Protein AF-A0A2E7PZC8-F1 (afdb_monomer)

Sequence (115 aa):
MSASKFSRFLEFLELHENLLHAETQAIAAKHLDTIESLIEAKQENLNFLLEAKEELKFNPRDDQRADELIEKILELQDRNTKSFSKLYQDKALEKKGRGREQLSQDKRLKRAYLG

Mean predicted aligned error: 6.81 Å

Nearest PDB structures (foldseek):
  5krw-assembly1_A  TM=7.745E-01  e=2.320E+00  Salmonella enterica subsp. enterica serovar Typhimurium str. LT2
  5kp0-assembly1_A  TM=7.539E-01  e=3.032E+00  Salmonella enterica subsp. enterica serovar Typhimurium str. LT2
  4whe-assembly1_A  TM=6.004E-01  e=4.651E+00  Escherichia coli K-12
  8ftm-assembly1_A  TM=6.632E-01  e=6.077E+00  Thermochaetoides thermophila DSM 1495

Structure (mmCIF, N/CA/C/O backbone):
data_AF-A0A2E7PZC8-F1
#
_entry.id   AF-A0A2E7PZC8-F1
#
loop_
_atom_site.group_PDB
_atom_site.id
_atom_site.type_symbol
_atom_site.label_atom_id
_atom_site.label_alt_id
_atom_site.label_comp_id
_atom_site.label_asym_id
_atom_site.label_entity_id
_atom_site.label_seq_id
_atom_site.pdbx_PDB_ins_code
_atom_site.Cartn_x
_atom_site.Cartn_y
_atom_site.Cartn_z
_atom_site.occupancy
_atom_site.B_iso_or_equiv
_atom_site.auth_seq_id
_atom_site.auth_comp_id
_atom_site.auth_asym_id
_atom_site.auth_atom_id
_atom_site.pdbx_PDB_model_num
ATOM 1 N N . MET A 1 1 ? 11.349 -5.517 -26.207 1.00 49.41 1 MET A N 1
ATOM 2 C CA . MET A 1 1 ? 10.961 -6.384 -25.068 1.00 49.41 1 MET A CA 1
ATOM 3 C C . MET A 1 1 ? 11.054 -5.685 -23.697 1.00 49.41 1 MET A C 1
ATOM 5 O O . MET A 1 1 ? 10.439 -6.174 -22.769 1.00 49.41 1 MET A O 1
ATOM 9 N N . SER A 1 2 ? 11.783 -4.564 -23.526 1.00 57.94 2 SER A N 1
ATOM 10 C CA . SER A 1 2 ? 11.884 -3.857 -22.222 1.00 57.94 2 SER A CA 1
ATOM 11 C C . SER A 1 2 ? 10.638 -3.043 -21.846 1.00 57.94 2 SER A C 1
ATOM 13 O O . SER A 1 2 ? 10.299 -2.964 -20.671 1.00 57.94 2 SER A O 1
ATOM 15 N N . ALA A 1 3 ? 9.951 -2.455 -22.832 1.00 61.22 3 ALA A N 1
ATOM 16 C CA . ALA A 1 3 ? 8.785 -1.603 -22.588 1.00 61.22 3 ALA A CA 1
ATOM 17 C C . ALA A 1 3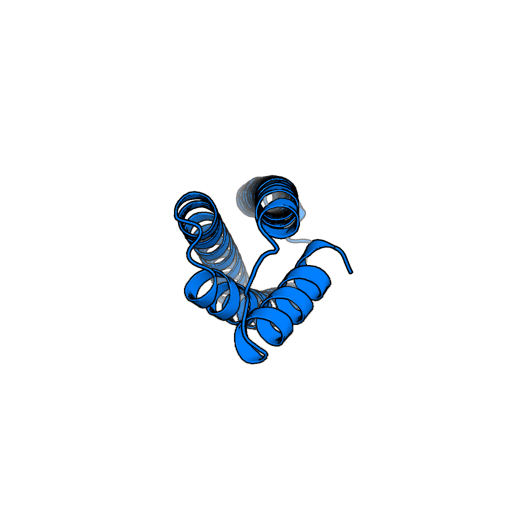 ? 7.636 -2.363 -21.903 1.00 61.22 3 ALA A C 1
ATOM 19 O O . ALA A 1 3 ? 7.047 -1.845 -20.968 1.00 61.22 3 ALA A O 1
ATOM 20 N N . SER A 1 4 ? 7.389 -3.624 -22.279 1.00 82.25 4 SER A N 1
ATOM 21 C CA . SER A 1 4 ? 6.311 -4.428 -21.685 1.00 82.25 4 SER A CA 1
ATOM 22 C C . SER A 1 4 ? 6.555 -4.781 -20.215 1.00 82.25 4 SER A C 1
ATOM 24 O O . SER A 1 4 ? 5.603 -4.880 -19.453 1.00 82.25 4 SER A O 1
ATOM 26 N N . LYS A 1 5 ? 7.819 -4.957 -19.802 1.00 90.75 5 LYS A N 1
ATOM 27 C CA . LYS A 1 5 ? 8.172 -5.267 -18.407 1.00 90.75 5 LYS A CA 1
ATOM 28 C C . LYS A 1 5 ? 7.980 -4.054 -17.504 1.00 90.75 5 LYS A C 1
ATOM 30 O O . LYS A 1 5 ? 7.393 -4.173 -16.436 1.00 90.75 5 LYS A O 1
ATOM 35 N N . PHE A 1 6 ? 8.428 -2.884 -17.960 1.00 92.25 6 PHE A N 1
ATOM 36 C CA . PHE A 1 6 ? 8.248 -1.650 -17.202 1.00 92.25 6 PHE A CA 1
ATOM 37 C C . PHE A 1 6 ? 6.779 -1.213 -17.147 1.00 92.25 6 PHE A C 1
ATOM 39 O O . PHE A 1 6 ? 6.306 -0.843 -16.080 1.00 92.25 6 PHE A O 1
ATOM 46 N N . SER A 1 7 ? 6.024 -1.349 -18.243 1.00 92.88 7 SER A N 1
ATOM 47 C CA . SER A 1 7 ? 4.571 -1.128 -18.223 1.00 92.88 7 SER A CA 1
ATOM 48 C C . SER A 1 7 ? 3.869 -2.034 -17.213 1.00 92.88 7 SER A C 1
ATOM 50 O O . SER A 1 7 ? 3.076 -1.545 -16.420 1.00 92.88 7 SER A O 1
ATOM 52 N N . ARG A 1 8 ? 4.224 -3.323 -17.165 1.00 93.81 8 ARG A N 1
ATOM 53 C CA . ARG A 1 8 ? 3.673 -4.258 -16.176 1.00 93.81 8 ARG A CA 1
ATOM 54 C C . ARG A 1 8 ? 4.021 -3.867 -14.735 1.00 93.81 8 ARG A C 1
ATOM 56 O O . ARG A 1 8 ? 3.184 -3.977 -13.849 1.00 93.81 8 ARG A O 1
ATOM 63 N N . PHE A 1 9 ? 5.244 -3.395 -14.492 1.00 95.12 9 PHE A N 1
ATOM 64 C CA . PHE A 1 9 ? 5.634 -2.863 -13.185 1.00 95.12 9 PHE A CA 1
ATOM 65 C C . PHE A 1 9 ? 4.781 -1.645 -12.788 1.00 95.12 9 PHE A C 1
ATOM 67 O O . PHE A 1 9 ? 4.296 -1.585 -11.660 1.00 95.12 9 PHE A O 1
ATOM 74 N N . LEU A 1 10 ? 4.543 -0.714 -13.719 1.00 95.12 10 LEU A N 1
ATOM 75 C CA . LEU A 1 10 ? 3.664 0.437 -13.487 1.00 95.12 10 LEU A CA 1
ATOM 76 C C . LEU A 1 10 ? 2.217 0.011 -13.208 1.00 95.12 10 LEU A C 1
ATOM 78 O O . LEU A 1 10 ? 1.614 0.527 -12.275 1.00 95.12 10 LEU A O 1
ATOM 82 N N . GLU A 1 11 ? 1.682 -0.961 -13.947 1.00 95.38 11 GLU A N 1
ATOM 83 C CA . GLU A 1 11 ? 0.338 -1.506 -13.704 1.00 95.38 11 GLU A CA 1
ATOM 84 C C . GLU A 1 11 ? 0.205 -2.073 -12.283 1.00 95.38 11 GLU A C 1
ATOM 86 O O . GLU A 1 11 ? -0.791 -1.820 -11.605 1.00 95.38 11 GLU A O 1
ATOM 91 N N . PHE A 1 12 ? 1.221 -2.792 -11.791 1.00 96.75 12 PHE A N 1
ATOM 92 C CA . PHE A 1 12 ? 1.214 -3.297 -10.417 1.00 96.75 12 PHE A CA 1
ATOM 93 C C . PHE A 1 12 ? 1.334 -2.188 -9.368 1.00 96.75 12 PHE A C 1
ATOM 95 O O . PHE A 1 12 ? 0.700 -2.300 -8.315 1.00 96.75 12 PHE A O 1
ATOM 102 N N . LEU A 1 13 ? 2.088 -1.113 -9.638 1.00 96.12 13 LEU A N 1
ATOM 103 C CA . LEU A 1 13 ? 2.117 0.065 -8.763 1.00 96.12 13 LEU A CA 1
ATOM 104 C C . LEU A 1 13 ? 0.741 0.741 -8.702 1.00 96.12 13 LEU A C 1
ATOM 106 O O . LEU A 1 13 ? 0.226 0.972 -7.611 1.00 96.12 13 LEU A O 1
ATOM 110 N N . GLU A 1 14 ? 0.119 1.000 -9.851 1.00 96.50 14 GLU A N 1
ATOM 111 C CA . GLU A 1 14 ? -1.208 1.624 -9.936 1.00 96.50 14 GLU A CA 1
ATOM 112 C C . GLU A 1 14 ? -2.276 0.756 -9.254 1.00 96.50 14 GLU A C 1
ATOM 114 O O . GLU A 1 14 ? -3.131 1.251 -8.516 1.00 96.50 14 GLU A O 1
ATOM 119 N N . LEU A 1 15 ? -2.206 -0.567 -9.425 1.00 97.00 15 LEU A N 1
ATOM 120 C CA . LEU A 1 15 ? -3.068 -1.492 -8.695 1.00 97.00 15 LEU A CA 1
ATOM 121 C C . LEU A 1 15 ? -2.826 -1.416 -7.180 1.00 97.00 15 LEU A C 1
ATOM 123 O O . LEU A 1 15 ? -3.786 -1.423 -6.409 1.00 97.00 15 LEU A O 1
ATOM 127 N N . HIS A 1 16 ? -1.570 -1.302 -6.739 1.00 97.56 16 HIS A N 1
ATOM 128 C CA . HIS A 1 16 ? -1.247 -1.192 -5.316 1.00 97.56 16 HIS A CA 1
ATOM 129 C C . HIS A 1 16 ? -1.812 0.095 -4.704 1.00 97.56 16 HIS A C 1
ATOM 131 O O . HIS A 1 16 ? -2.404 0.064 -3.625 1.00 97.56 16 HIS A O 1
ATOM 137 N N . GLU A 1 17 ? -1.693 1.211 -5.419 1.00 97.12 17 GLU A N 1
ATOM 138 C CA . GLU A 1 17 ? -2.290 2.489 -5.038 1.00 97.12 17 GLU A CA 1
ATOM 139 C C . GLU A 1 17 ? -3.819 2.379 -4.892 1.00 97.12 17 GLU A C 1
ATOM 141 O O . GLU A 1 17 ? -4.389 2.792 -3.878 1.00 97.12 17 GLU A O 1
ATOM 146 N N . ASN A 1 18 ? -4.491 1.752 -5.862 1.00 97.19 18 ASN A N 1
ATOM 147 C CA . ASN A 1 18 ? -5.939 1.538 -5.821 1.00 97.19 18 ASN A CA 1
ATOM 148 C C . ASN A 1 18 ? -6.372 0.689 -4.615 1.00 97.19 18 ASN A C 1
ATOM 150 O O . ASN A 1 18 ? -7.366 1.007 -3.955 1.00 97.19 18 ASN A O 1
ATOM 154 N N . LEU A 1 19 ? -5.612 -0.359 -4.282 1.00 97.44 19 LEU A N 1
ATOM 155 C CA . LEU A 1 19 ? -5.863 -1.183 -3.097 1.00 97.44 19 LEU A CA 1
ATOM 156 C C . LEU A 1 19 ? -5.699 -0.382 -1.798 1.00 97.44 19 LEU A C 1
ATOM 158 O O . LEU A 1 19 ? -6.506 -0.533 -0.878 1.00 97.44 19 LEU A O 1
ATOM 162 N N . LEU A 1 20 ? -4.706 0.510 -1.722 1.00 97.00 20 LEU A N 1
ATOM 163 C CA . LEU A 1 20 ? -4.535 1.411 -0.580 1.00 97.00 20 LEU A CA 1
ATOM 164 C C . LEU A 1 20 ? -5.695 2.408 -0.460 1.00 97.00 20 LEU A C 1
ATOM 166 O O . LEU A 1 20 ? -6.167 2.667 0.647 1.00 97.00 20 LEU A O 1
ATOM 170 N N . HIS A 1 21 ? -6.220 2.927 -1.569 1.00 97.19 21 HIS A N 1
ATOM 171 C CA . HIS A 1 21 ? -7.412 3.776 -1.538 1.00 97.19 21 HIS A CA 1
ATOM 172 C C . HIS A 1 21 ? -8.665 3.026 -1.071 1.00 97.19 21 HIS A C 1
ATOM 174 O O . HIS A 1 21 ? -9.428 3.559 -0.257 1.00 97.19 21 HIS A O 1
ATOM 180 N N . ALA A 1 22 ? -8.868 1.792 -1.535 1.00 96.81 22 ALA A N 1
ATOM 181 C CA . ALA A 1 22 ? -9.952 0.939 -1.055 1.00 96.81 22 ALA A CA 1
ATOM 182 C C . ALA A 1 22 ? -9.820 0.666 0.453 1.00 96.81 22 ALA A C 1
ATO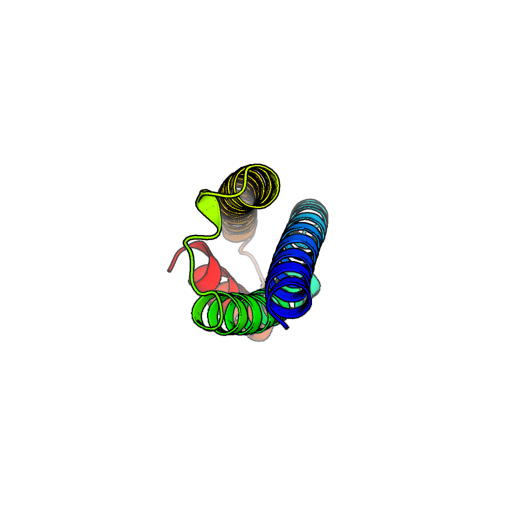M 184 O O . ALA A 1 22 ? -10.802 0.736 1.193 1.00 96.81 22 ALA A O 1
ATOM 185 N N . GLU A 1 23 ? -8.595 0.448 0.934 1.00 95.62 23 GLU A N 1
ATOM 186 C CA . GLU A 1 23 ? -8.310 0.271 2.357 1.00 95.62 23 GLU A CA 1
ATOM 187 C C . GLU A 1 23 ? -8.632 1.534 3.160 1.00 95.62 23 GLU A C 1
ATOM 189 O O . GLU A 1 23 ? -9.283 1.437 4.200 1.00 95.62 23 GLU A O 1
ATOM 194 N N . THR A 1 24 ? -8.268 2.724 2.670 1.00 95.38 24 THR A N 1
ATOM 195 C CA . THR A 1 24 ? -8.641 3.994 3.313 1.00 95.38 24 THR A CA 1
ATOM 196 C C . THR A 1 24 ? -10.157 4.084 3.518 1.00 95.38 24 THR A C 1
ATOM 198 O O . THR A 1 24 ? -10.619 4.462 4.598 1.00 95.38 24 THR A O 1
ATOM 201 N N . GLN A 1 25 ? -10.939 3.725 2.495 1.00 95.38 25 GLN A N 1
ATOM 202 C CA . GLN A 1 25 ? -12.403 3.748 2.552 1.00 95.38 25 GLN A CA 1
ATOM 203 C C . GLN A 1 25 ? -12.946 2.702 3.532 1.00 95.38 25 GLN A C 1
ATOM 205 O O . GLN A 1 25 ? -13.819 3.015 4.343 1.00 95.38 25 GLN A O 1
ATOM 210 N N . ALA A 1 26 ? -12.393 1.488 3.521 1.00 93.75 26 ALA A N 1
ATOM 211 C CA . ALA A 1 26 ? -12.788 0.417 4.431 1.00 93.75 26 ALA A CA 1
ATOM 212 C C . ALA A 1 26 ? -12.481 0.757 5.903 1.00 93.75 26 ALA A C 1
ATOM 214 O O . ALA A 1 26 ? -13.316 0.508 6.777 1.00 93.75 26 ALA A O 1
ATOM 215 N N . ILE A 1 27 ? -11.332 1.392 6.181 1.00 90.81 27 ILE A N 1
ATOM 216 C CA . ILE A 1 27 ? -10.973 1.910 7.512 1.00 90.81 27 ILE A CA 1
ATOM 217 C C . ILE A 1 27 ? -11.979 2.973 7.958 1.00 90.81 27 ILE A C 1
ATOM 219 O O . ILE A 1 27 ? -12.498 2.891 9.073 1.00 90.81 27 ILE A O 1
ATOM 223 N N . ALA A 1 28 ? -12.295 3.942 7.095 1.00 91.19 28 ALA A N 1
ATOM 224 C CA . ALA A 1 28 ? -13.268 4.989 7.405 1.00 91.19 28 ALA A CA 1
ATOM 225 C C . ALA A 1 28 ? -14.669 4.412 7.689 1.00 91.19 28 ALA A C 1
ATOM 227 O O . ALA A 1 28 ? -15.337 4.842 8.629 1.00 91.19 28 ALA A O 1
ATOM 228 N N . ALA A 1 29 ? -15.077 3.388 6.933 1.00 91.69 29 ALA A N 1
ATOM 229 C CA . ALA A 1 29 ? -16.326 2.653 7.129 1.00 91.69 29 ALA A CA 1
ATOM 230 C C . ALA A 1 29 ? -16.285 1.651 8.302 1.00 91.69 29 ALA A C 1
ATOM 232 O O . ALA A 1 29 ? -17.302 1.040 8.626 1.00 91.69 29 ALA A O 1
ATOM 233 N N . LYS A 1 30 ? -15.125 1.468 8.951 1.00 89.12 30 LYS A N 1
ATOM 234 C CA . LYS A 1 30 ? -14.885 0.484 10.023 1.00 89.12 30 LYS A CA 1
ATOM 235 C C . LYS A 1 30 ? -15.207 -0.966 9.618 1.00 89.12 30 LYS A C 1
ATOM 237 O O . LYS A 1 30 ? -15.530 -1.788 10.484 1.00 89.12 30 LYS A O 1
ATOM 242 N N . HIS A 1 31 ? -15.108 -1.282 8.326 1.00 90.12 31 HIS A N 1
ATOM 243 C CA . HIS A 1 31 ? -15.529 -2.557 7.747 1.00 90.12 31 HIS A CA 1
ATOM 244 C C . HIS A 1 31 ? -14.388 -3.587 7.786 1.00 90.12 31 HIS A C 1
ATOM 246 O O . HIS A 1 31 ? -13.619 -3.724 6.838 1.00 90.12 31 HIS A O 1
ATOM 252 N N . LEU A 1 32 ? -14.249 -4.273 8.927 1.00 85.62 32 LEU A N 1
ATOM 253 C CA . LEU A 1 32 ? -13.084 -5.119 9.233 1.00 85.62 32 LEU A CA 1
ATOM 254 C C . LEU A 1 32 ? -12.875 -6.274 8.250 1.00 85.62 32 LEU A C 1
ATOM 256 O O . LEU A 1 32 ? -11.732 -6.540 7.895 1.00 85.62 32 LEU A O 1
ATOM 260 N N . ASP A 1 33 ? -13.952 -6.908 7.786 1.00 87.44 33 ASP A N 1
ATOM 261 C CA . ASP A 1 33 ? -13.861 -8.030 6.846 1.00 87.44 33 ASP A CA 1
ATOM 262 C C . ASP A 1 33 ? -13.238 -7.584 5.517 1.00 87.44 33 ASP A C 1
ATOM 264 O O . ASP A 1 33 ? -12.334 -8.229 4.997 1.00 87.44 33 ASP A O 1
ATOM 268 N N . THR A 1 34 ? -13.642 -6.416 5.004 1.00 90.50 34 THR A N 1
ATOM 269 C CA . THR A 1 34 ? -13.019 -5.846 3.801 1.00 90.50 34 THR A CA 1
ATOM 270 C C . THR A 1 34 ? -11.580 -5.423 4.047 1.00 90.50 34 THR A C 1
ATOM 272 O O . THR A 1 34 ? -10.752 -5.608 3.162 1.00 90.50 34 THR A O 1
ATOM 275 N N . ILE A 1 35 ? -11.255 -4.880 5.224 1.00 90.44 35 ILE A N 1
ATOM 276 C CA . ILE A 1 35 ? -9.862 -4.551 5.564 1.00 90.44 35 ILE A CA 1
ATOM 277 C C . ILE A 1 35 ? -8.999 -5.820 5.517 1.00 90.44 35 ILE A C 1
ATOM 279 O O . ILE A 1 35 ? -7.914 -5.797 4.946 1.00 90.44 35 ILE A O 1
ATOM 283 N N . GLU A 1 36 ? -9.492 -6.931 6.061 1.00 88.56 36 GLU A N 1
ATOM 284 C CA . GLU A 1 36 ? -8.795 -8.217 6.046 1.00 88.56 36 GLU A CA 1
ATOM 285 C C . GLU A 1 36 ? -8.567 -8.741 4.621 1.00 88.56 36 GLU A C 1
ATOM 287 O O . GLU A 1 36 ? -7.425 -9.020 4.258 1.00 88.56 36 GLU A O 1
ATOM 292 N N . SER A 1 37 ? -9.603 -8.770 3.777 1.00 91.69 37 SER A N 1
ATOM 293 C CA . SER A 1 37 ? -9.447 -9.171 2.369 1.00 91.69 37 SER A CA 1
ATOM 294 C C . SER A 1 37 ? -8.497 -8.253 1.589 1.00 91.69 37 SER A C 1
ATOM 296 O O . SER A 1 37 ? -7.753 -8.713 0.724 1.00 91.69 37 SER A O 1
ATOM 298 N N . LEU A 1 38 ? -8.482 -6.952 1.894 1.00 93.56 38 LEU A N 1
ATOM 299 C CA . LEU A 1 38 ? -7.570 -6.001 1.255 1.00 93.56 38 LEU A CA 1
ATOM 300 C C . LEU A 1 38 ? -6.114 -6.202 1.685 1.00 93.56 38 LEU A C 1
ATOM 302 O O . LEU A 1 38 ? -5.219 -5.974 0.875 1.00 93.56 38 LEU A O 1
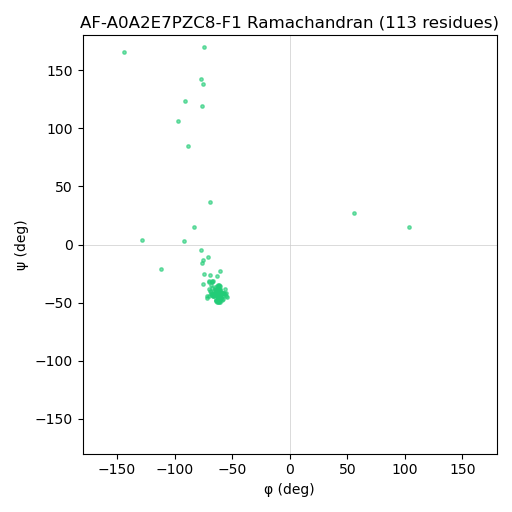ATOM 306 N N . ILE A 1 39 ? -5.849 -6.636 2.920 1.00 91.00 39 ILE A N 1
ATOM 307 C CA . ILE A 1 39 ? -4.488 -6.985 3.358 1.00 91.00 39 ILE A CA 1
ATOM 308 C C . ILE A 1 39 ? -3.949 -8.146 2.521 1.00 91.00 39 ILE A C 1
ATOM 310 O O . ILE A 1 39 ? -2.819 -8.069 2.038 1.00 91.00 39 ILE A O 1
ATOM 314 N N . GLU A 1 40 ? -4.758 -9.186 2.311 1.00 92.31 40 GLU A N 1
ATOM 315 C CA . GLU A 1 40 ? -4.380 -10.343 1.492 1.00 92.31 40 GLU A CA 1
ATOM 316 C C . GLU A 1 40 ? -4.101 -9.927 0.041 1.00 92.31 40 GLU A C 1
ATOM 318 O O . GLU A 1 40 ? -3.018 -10.200 -0.480 1.00 92.31 40 GLU A O 1
ATOM 323 N N . ALA A 1 41 ? -5.015 -9.167 -0.573 1.00 94.94 41 ALA A N 1
ATOM 324 C CA . ALA A 1 41 ? -4.855 -8.677 -1.943 1.00 94.94 41 ALA A CA 1
ATOM 325 C C . ALA A 1 41 ? -3.625 -7.765 -2.111 1.00 94.94 41 ALA A C 1
ATOM 327 O O . ALA A 1 41 ? -2.907 -7.852 -3.108 1.00 94.94 41 ALA A O 1
ATOM 328 N N . LYS A 1 42 ? -3.337 -6.899 -1.129 1.00 95.50 42 LYS A N 1
ATOM 329 C CA . LYS A 1 42 ? -2.130 -6.059 -1.142 1.00 95.50 42 LYS A CA 1
ATOM 330 C C . LYS A 1 42 ? -0.857 -6.882 -1.037 1.00 95.50 42 LYS A C 1
ATOM 332 O O . LYS A 1 42 ? 0.115 -6.545 -1.709 1.00 95.50 42 LYS A O 1
ATOM 337 N N . GLN A 1 43 ? -0.848 -7.924 -0.208 1.00 93.94 43 GLN A N 1
ATOM 338 C CA . GLN A 1 43 ? 0.315 -8.793 -0.064 1.00 93.94 43 GLN A CA 1
ATOM 339 C C . GLN A 1 43 ? 0.597 -9.555 -1.361 1.00 93.94 43 GLN A C 1
ATOM 341 O O . GLN A 1 43 ? 1.746 -9.622 -1.791 1.00 93.94 43 GLN A O 1
ATOM 346 N N . GLU A 1 44 ? -0.443 -10.090 -1.998 1.00 95.81 44 GLU A N 1
ATOM 347 C CA . GLU A 1 44 ? -0.325 -10.753 -3.295 1.00 95.81 44 GLU A CA 1
ATOM 348 C C . GLU A 1 44 ? 0.198 -9.786 -4.367 1.00 95.81 44 GLU A C 1
ATOM 350 O O . GLU A 1 44 ? 1.201 -10.070 -5.023 1.00 95.81 44 GLU A O 1
ATOM 355 N N . ASN A 1 45 ? -0.403 -8.598 -4.483 1.00 96.50 45 ASN A N 1
ATOM 356 C CA . ASN A 1 45 ? 0.041 -7.599 -5.452 1.00 96.50 45 ASN A CA 1
ATOM 357 C C . ASN A 1 45 ? 1.473 -7.103 -5.183 1.00 96.50 45 ASN A C 1
ATOM 359 O O . ASN A 1 45 ? 2.224 -6.848 -6.120 1.00 96.50 45 ASN A O 1
ATOM 363 N N . LEU A 1 46 ? 1.882 -6.983 -3.915 1.00 94.56 46 LEU A N 1
ATOM 364 C CA . LEU A 1 46 ? 3.255 -6.622 -3.560 1.00 94.56 46 LEU A CA 1
ATOM 365 C C . LEU A 1 46 ? 4.257 -7.679 -4.037 1.00 94.56 46 LEU A C 1
ATOM 367 O O . LEU A 1 46 ? 5.321 -7.315 -4.530 1.00 94.56 46 LEU A O 1
ATOM 371 N N . ASN A 1 47 ? 3.919 -8.966 -3.938 1.00 96.19 47 ASN A N 1
ATOM 372 C CA . ASN A 1 47 ? 4.777 -10.030 -4.459 1.00 96.19 47 ASN A CA 1
ATOM 373 C C . ASN A 1 47 ? 4.946 -9.891 -5.981 1.00 96.19 47 ASN A C 1
ATOM 375 O O . ASN A 1 47 ? 6.076 -9.869 -6.461 1.00 96.19 47 ASN A O 1
ATOM 379 N N . PHE A 1 48 ? 3.853 -9.677 -6.725 1.00 95.00 48 PHE A N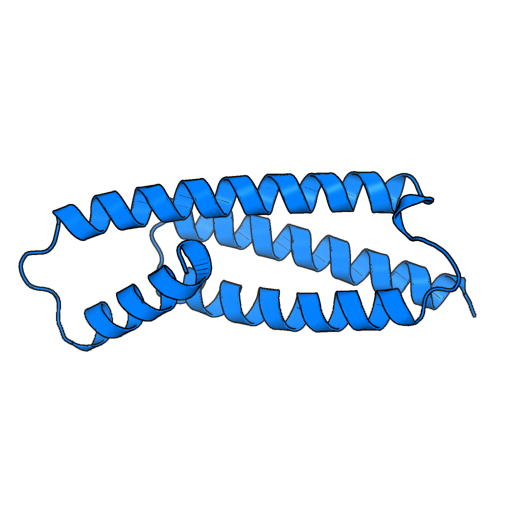 1
ATOM 380 C CA . PHE A 1 48 ? 3.928 -9.441 -8.172 1.00 95.00 48 PHE A CA 1
ATOM 381 C C . PHE A 1 48 ? 4.715 -8.178 -8.536 1.00 95.00 48 PHE A C 1
ATOM 383 O O . PHE A 1 48 ? 5.463 -8.169 -9.515 1.00 95.00 48 PHE A O 1
ATOM 390 N N . LEU A 1 49 ? 4.584 -7.116 -7.741 1.00 93.94 49 LEU A N 1
ATOM 391 C CA . LEU A 1 49 ? 5.344 -5.884 -7.920 1.00 93.94 49 LEU A CA 1
ATOM 392 C C . LEU A 1 49 ? 6.851 -6.113 -7.718 1.00 93.94 49 LEU A C 1
ATOM 394 O O . LEU A 1 49 ? 7.660 -5.588 -8.486 1.00 93.94 49 LEU A O 1
ATOM 398 N N . LEU A 1 50 ? 7.233 -6.890 -6.700 1.00 93.81 50 LEU A N 1
ATOM 399 C CA . LEU A 1 50 ? 8.628 -7.240 -6.426 1.00 93.81 50 LEU A CA 1
ATOM 400 C C . LEU A 1 50 ? 9.210 -8.128 -7.531 1.00 93.81 50 LEU A C 1
ATOM 402 O O . LEU A 1 50 ? 10.297 -7.831 -8.019 1.00 93.81 50 LEU A O 1
ATOM 406 N N . GLU A 1 51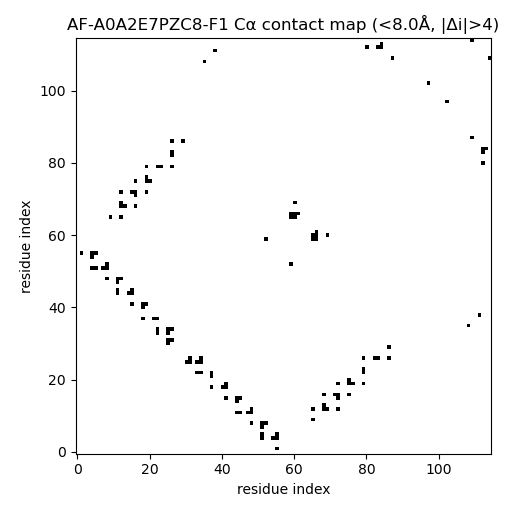 ? 8.468 -9.134 -7.993 1.00 94.31 51 GLU A N 1
ATOM 407 C CA . GLU A 1 51 ? 8.861 -9.965 -9.139 1.00 94.31 51 GLU A CA 1
ATOM 408 C C . GLU A 1 51 ? 9.056 -9.114 -10.404 1.00 94.31 51 GLU A C 1
ATOM 410 O O . GLU A 1 51 ? 10.092 -9.183 -11.067 1.00 94.31 51 GLU A O 1
ATOM 415 N N . ALA A 1 52 ? 8.099 -8.232 -10.711 1.00 93.06 52 ALA A N 1
ATOM 416 C CA . ALA A 1 52 ? 8.196 -7.337 -11.861 1.00 93.06 52 ALA A CA 1
ATOM 417 C C . ALA A 1 52 ? 9.390 -6.376 -11.752 1.00 93.06 52 ALA A C 1
ATOM 419 O O . ALA A 1 52 ? 10.015 -6.068 -12.767 1.00 93.06 52 ALA A O 1
ATOM 420 N N . LYS A 1 53 ? 9.733 -5.926 -10.536 1.00 92.75 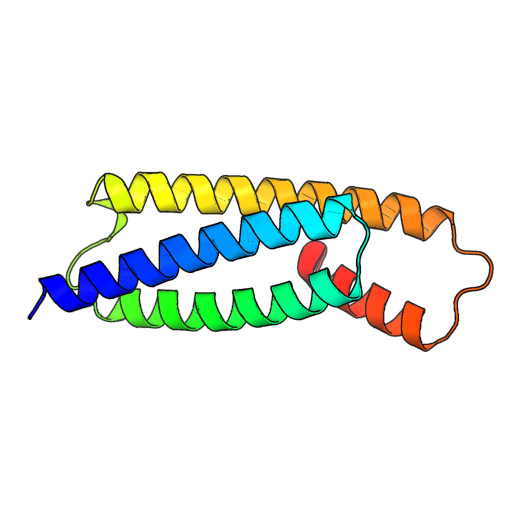53 LYS A N 1
ATOM 421 C CA . LYS A 1 53 ? 10.915 -5.097 -10.270 1.00 92.75 53 LYS A CA 1
ATOM 422 C C . LYS A 1 53 ? 12.215 -5.852 -10.545 1.00 92.75 53 LYS A C 1
ATOM 424 O O . LYS A 1 53 ? 13.119 -5.271 -11.139 1.00 92.75 53 LYS A O 1
ATOM 429 N N . GLU A 1 54 ? 12.322 -7.113 -10.130 1.00 93.44 54 GLU A N 1
ATOM 430 C CA . GLU A 1 54 ? 13.513 -7.946 -10.371 1.00 93.44 54 GLU A CA 1
ATOM 431 C C . GLU A 1 54 ? 13.768 -8.189 -11.864 1.00 93.44 54 GLU A C 1
ATOM 433 O O . GLU A 1 54 ? 14.909 -8.357 -12.296 1.00 93.44 54 GLU A O 1
ATOM 438 N N . GLU A 1 55 ? 12.718 -8.149 -12.683 1.00 92.12 55 GLU A N 1
ATOM 439 C CA . GLU A 1 55 ? 12.838 -8.250 -14.135 1.00 92.12 55 GLU A CA 1
ATOM 440 C C . GLU A 1 55 ? 13.356 -6.973 -14.822 1.00 92.12 55 GLU A C 1
ATOM 442 O O . GLU A 1 55 ? 13.704 -7.017 -16.015 1.00 92.12 55 GLU A O 1
ATOM 447 N N . LEU A 1 56 ? 13.384 -5.836 -14.116 1.00 91.94 56 LEU A N 1
ATOM 448 C CA . LEU A 1 56 ? 13.888 -4.572 -14.645 1.00 91.94 56 LEU A CA 1
ATOM 449 C C . LEU A 1 56 ? 15.420 -4.564 -14.648 1.00 91.94 56 LEU A C 1
ATOM 451 O O . LEU A 1 56 ? 16.085 -5.043 -13.737 1.00 91.94 56 LEU A O 1
ATOM 455 N N . LYS A 1 57 ? 16.002 -3.969 -15.692 1.00 90.31 57 LYS A N 1
ATOM 456 C CA . LYS A 1 57 ? 17.464 -3.821 -15.830 1.00 90.31 57 LYS A CA 1
ATOM 457 C C . LYS A 1 57 ? 18.001 -2.507 -15.256 1.00 90.31 57 LYS A C 1
ATOM 459 O O . LYS A 1 57 ? 19.179 -2.208 -15.424 1.00 90.31 57 LYS A O 1
ATOM 464 N N . PHE A 1 58 ? 17.129 -1.704 -14.665 1.00 90.94 58 PHE A N 1
ATOM 465 C CA . PHE A 1 58 ? 17.416 -0.371 -14.155 1.00 90.94 58 PHE A CA 1
ATOM 466 C C . PHE A 1 58 ? 16.611 -0.136 -12.878 1.00 90.94 58 PHE A C 1
ATOM 468 O O . PHE A 1 58 ? 15.678 -0.887 -12.578 1.00 90.94 58 PHE A O 1
ATOM 475 N N . ASN A 1 59 ? 16.975 0.896 -12.125 1.00 91.50 59 ASN A N 1
ATOM 476 C CA . ASN A 1 59 ? 16.242 1.267 -10.930 1.00 91.50 59 ASN A CA 1
ATOM 477 C C . ASN A 1 59 ? 14.943 1.992 -11.328 1.00 91.50 59 ASN A C 1
ATOM 479 O O . ASN A 1 59 ? 15.018 3.051 -11.944 1.00 91.50 59 ASN A O 1
ATOM 483 N N . PRO A 1 60 ? 13.750 1.479 -10.974 1.00 90.94 60 PRO A N 1
ATOM 484 C CA . PRO A 1 60 ? 12.491 2.116 -11.356 1.00 90.94 60 PRO A CA 1
ATOM 485 C C . PRO A 1 60 ? 12.334 3.538 -10.805 1.00 90.94 60 PRO A C 1
ATOM 487 O O . PRO A 1 60 ? 11.612 4.316 -11.407 1.00 90.94 60 PRO A O 1
ATOM 490 N N . ARG A 1 61 ? 13.027 3.905 -9.717 1.00 93.56 61 ARG A N 1
ATOM 491 C CA . ARG A 1 61 ? 13.022 5.281 -9.188 1.00 93.56 61 ARG A CA 1
ATOM 492 C C . ARG A 1 61 ? 13.783 6.289 -10.060 1.00 93.56 61 ARG A C 1
ATOM 494 O O . ARG A 1 61 ? 13.677 7.486 -9.836 1.00 93.56 61 ARG A O 1
ATOM 501 N N . ASP A 1 62 ? 14.539 5.824 -11.053 1.00 93.56 62 ASP A N 1
ATOM 502 C CA . ASP A 1 62 ? 15.177 6.715 -12.028 1.00 93.56 62 ASP A CA 1
ATOM 503 C C . ASP A 1 62 ? 14.152 7.234 -13.064 1.00 93.56 62 ASP A C 1
ATOM 505 O O . ASP A 1 62 ? 14.420 8.206 -13.770 1.00 93.56 62 ASP A O 1
ATOM 509 N N . ASP A 1 63 ? 12.977 6.594 -13.163 1.00 94.38 63 ASP A N 1
ATOM 510 C CA . ASP A 1 63 ? 11.836 7.083 -13.935 1.00 94.38 63 ASP A CA 1
ATOM 511 C C . ASP A 1 63 ? 10.933 7.948 -13.047 1.00 94.38 63 ASP A C 1
ATOM 513 O O . ASP A 1 63 ? 10.428 7.495 -12.020 1.00 94.38 63 ASP A O 1
ATOM 517 N N . GLN A 1 64 ? 10.701 9.194 -13.467 1.00 94.81 64 GLN A N 1
ATOM 518 C CA . GLN A 1 64 ? 9.962 10.181 -12.676 1.00 94.81 64 GLN A CA 1
ATOM 519 C C . GLN A 1 64 ? 8.543 9.716 -12.323 1.00 94.81 64 GLN A C 1
ATOM 521 O O . GLN A 1 64 ? 8.097 9.902 -11.194 1.00 94.81 64 GLN A O 1
ATOM 526 N N . ARG A 1 65 ? 7.826 9.094 -13.269 1.00 93.31 65 ARG A N 1
ATOM 527 C CA . ARG A 1 65 ? 6.444 8.655 -13.037 1.00 93.31 65 ARG A CA 1
ATOM 528 C C . ARG A 1 65 ? 6.403 7.527 -12.014 1.00 93.31 65 ARG A C 1
ATOM 530 O O . ARG A 1 65 ? 5.532 7.520 -11.147 1.00 93.31 65 ARG A O 1
ATOM 537 N N . ALA A 1 66 ? 7.315 6.566 -12.130 1.00 94.19 66 ALA A N 1
ATOM 538 C CA . ALA A 1 66 ? 7.416 5.483 -11.164 1.00 94.19 66 ALA A CA 1
ATOM 539 C C . ALA A 1 66 ? 7.830 5.995 -9.776 1.00 94.19 66 ALA A C 1
ATOM 541 O O . ALA A 1 66 ? 7.247 5.550 -8.792 1.00 94.19 66 ALA A O 1
ATOM 542 N N . ASP A 1 67 ? 8.781 6.928 -9.681 1.00 96.31 67 ASP A N 1
ATOM 543 C CA . ASP A 1 67 ? 9.213 7.490 -8.394 1.00 96.31 67 ASP A CA 1
ATOM 544 C C . ASP A 1 67 ? 8.079 8.256 -7.694 1.00 96.31 67 ASP A C 1
ATOM 546 O O . ASP A 1 67 ? 7.763 7.958 -6.543 1.00 96.31 67 ASP A O 1
ATOM 550 N N . GLU A 1 68 ? 7.375 9.140 -8.409 1.00 96.19 68 GLU A N 1
ATOM 551 C CA . GLU A 1 68 ? 6.208 9.866 -7.880 1.00 96.19 68 GLU A CA 1
ATOM 552 C C . GLU A 1 68 ? 5.116 8.910 -7.373 1.00 96.19 68 GLU A C 1
ATOM 554 O O . GLU A 1 68 ? 4.529 9.118 -6.306 1.00 96.19 68 GLU A O 1
ATOM 559 N N . LEU A 1 69 ? 4.854 7.831 -8.116 1.00 95.38 69 LEU A N 1
ATOM 560 C CA . LEU A 1 69 ? 3.859 6.834 -7.737 1.00 95.38 69 LEU A CA 1
ATOM 561 C C . LEU A 1 69 ? 4.300 6.012 -6.516 1.00 95.38 69 LEU A C 1
ATOM 563 O O . LEU A 1 69 ? 3.482 5.724 -5.641 1.00 95.38 69 LEU A O 1
ATOM 567 N N . ILE A 1 70 ? 5.587 5.667 -6.421 1.00 95.94 70 ILE A N 1
ATOM 568 C CA . ILE A 1 70 ? 6.156 4.979 -5.257 1.00 95.94 70 ILE A CA 1
ATOM 569 C C . ILE A 1 70 ? 6.031 5.855 -4.006 1.00 95.94 70 ILE A C 1
ATOM 571 O O . ILE A 1 70 ? 5.578 5.359 -2.975 1.00 95.94 70 ILE A O 1
ATOM 575 N N . GLU A 1 71 ? 6.390 7.137 -4.083 1.00 97.00 71 GLU A N 1
ATOM 576 C CA . GLU A 1 71 ? 6.262 8.059 -2.947 1.00 97.00 71 GLU A CA 1
ATOM 577 C C . GLU A 1 71 ? 4.802 8.177 -2.492 1.00 97.00 71 GLU A C 1
ATOM 579 O O . GLU A 1 71 ? 4.499 8.003 -1.310 1.00 97.00 71 GLU A O 1
ATOM 584 N N . LYS A 1 72 ? 3.865 8.329 -3.434 1.00 95.44 72 LYS A N 1
ATOM 585 C CA . LYS A 1 72 ? 2.429 8.367 -3.124 1.00 95.44 72 LYS A CA 1
ATOM 586 C C . LYS A 1 72 ? 1.938 7.094 -2.427 1.00 95.44 72 LYS A C 1
ATOM 588 O O . LYS A 1 72 ? 1.153 7.166 -1.480 1.00 95.44 72 LYS A O 1
ATOM 593 N N . ILE A 1 73 ? 2.395 5.924 -2.871 1.00 96.50 73 ILE A N 1
ATOM 594 C CA . ILE A 1 73 ? 2.073 4.634 -2.244 1.00 96.50 73 ILE A CA 1
ATOM 595 C C . ILE A 1 73 ? 2.595 4.579 -0.804 1.00 96.50 73 ILE A C 1
ATOM 597 O O . ILE A 1 73 ? 1.853 4.180 0.097 1.00 96.50 73 ILE A O 1
ATOM 601 N N . LEU A 1 74 ? 3.837 5.012 -0.566 1.00 95.50 74 LEU A N 1
ATOM 602 C CA . LEU A 1 74 ? 4.431 5.037 0.773 1.00 95.50 74 LEU A CA 1
ATOM 603 C C . LEU A 1 74 ? 3.652 5.965 1.716 1.00 95.50 74 LEU A C 1
ATOM 605 O O . LEU A 1 74 ? 3.335 5.573 2.843 1.00 95.50 74 LEU A O 1
ATOM 609 N N . GLU A 1 75 ? 3.274 7.154 1.245 1.00 96.12 75 GLU A N 1
ATOM 610 C CA . GLU A 1 75 ? 2.444 8.096 2.002 1.00 96.12 75 GLU A CA 1
ATOM 611 C C . GLU A 1 75 ? 1.060 7.518 2.336 1.00 96.12 75 GLU A C 1
ATOM 613 O O . GLU A 1 75 ? 0.590 7.616 3.476 1.00 9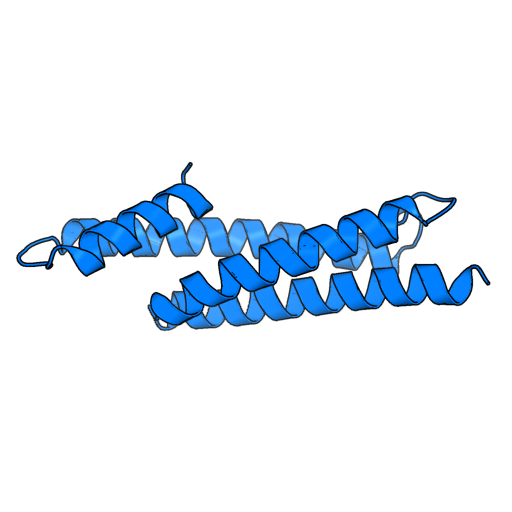6.12 75 GLU A O 1
ATOM 618 N N . LEU A 1 76 ? 0.397 6.887 1.361 1.00 95.19 76 LEU A N 1
ATOM 619 C CA . LEU A 1 76 ? -0.906 6.250 1.565 1.00 95.19 76 LEU A CA 1
ATOM 620 C C . LEU A 1 76 ? -0.822 5.107 2.579 1.00 95.19 76 LEU A C 1
ATOM 622 O O . LEU A 1 76 ? -1.695 4.985 3.443 1.00 95.19 76 LEU A O 1
ATOM 626 N N . GLN A 1 77 ? 0.231 4.297 2.515 1.00 94.50 77 GLN A N 1
ATOM 627 C CA . GLN A 1 77 ? 0.432 3.186 3.434 1.00 94.50 77 GLN A CA 1
ATOM 628 C C . GLN A 1 77 ? 0.694 3.659 4.869 1.00 94.50 77 GLN A C 1
ATOM 630 O O . GLN A 1 77 ? 0.090 3.126 5.808 1.00 94.50 77 GLN A O 1
ATOM 635 N N . ASP A 1 78 ? 1.517 4.692 5.056 1.00 94.62 78 ASP A N 1
ATOM 636 C CA . ASP A 1 78 ? 1.730 5.320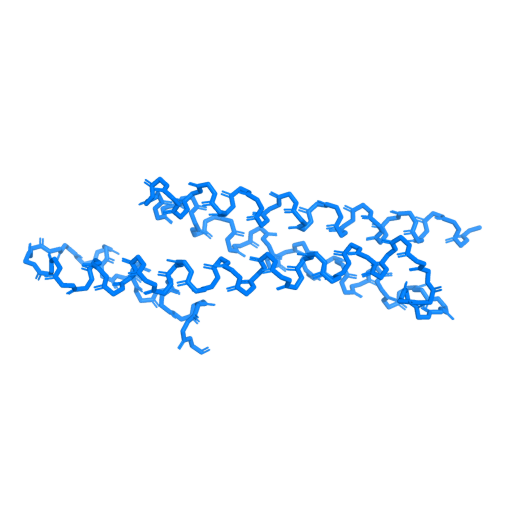 6.365 1.00 94.62 78 ASP A CA 1
ATOM 637 C C . ASP A 1 78 ? 0.419 5.896 6.929 1.00 94.62 78 ASP A C 1
ATOM 639 O O . ASP A 1 78 ? 0.026 5.609 8.068 1.00 94.62 78 ASP A O 1
ATOM 643 N N . ARG A 1 79 ? -0.334 6.633 6.104 1.00 94.31 79 ARG A N 1
ATOM 644 C CA . ARG A 1 79 ? -1.632 7.199 6.491 1.00 94.31 79 ARG A CA 1
ATOM 645 C C . ARG A 1 79 ? -2.642 6.120 6.876 1.00 94.31 79 ARG A C 1
ATOM 647 O O . ARG A 1 79 ? -3.342 6.280 7.883 1.00 94.31 79 ARG A O 1
ATOM 654 N N . ASN A 1 80 ? -2.749 5.042 6.104 1.00 93.31 80 ASN A N 1
ATOM 655 C CA . ASN A 1 80 ? -3.672 3.947 6.399 1.00 93.31 80 ASN A CA 1
ATOM 656 C C . ASN A 1 80 ? -3.279 3.236 7.693 1.00 93.31 80 ASN A C 1
ATOM 658 O O . ASN A 1 80 ? -4.139 3.001 8.539 1.00 93.31 80 ASN A O 1
ATOM 662 N N . THR A 1 81 ? -1.985 3.003 7.910 1.00 92.00 81 THR A N 1
ATOM 663 C CA . THR A 1 81 ? -1.466 2.389 9.141 1.00 92.00 81 THR A CA 1
ATOM 664 C C . THR A 1 81 ? -1.805 3.221 10.376 1.00 92.00 81 THR A C 1
ATOM 666 O O . THR A 1 81 ? -2.339 2.698 11.359 1.00 92.00 81 THR A O 1
ATOM 669 N N . LYS A 1 82 ? -1.584 4.540 10.321 1.00 92.12 82 LYS A N 1
ATOM 670 C CA . LYS A 1 82 ? -1.960 5.472 11.398 1.00 92.12 82 LYS A CA 1
ATOM 671 C C . LYS A 1 82 ? -3.470 5.477 11.643 1.00 92.12 82 LYS A C 1
ATOM 673 O O . LYS A 1 82 ? -3.918 5.428 12.790 1.00 92.12 82 LYS A O 1
ATOM 678 N N . SER A 1 83 ? -4.255 5.502 10.567 1.00 90.12 83 SER A N 1
ATOM 679 C CA . SER A 1 83 ? -5.721 5.545 10.635 1.00 90.12 83 SER A CA 1
ATOM 680 C C . SER A 1 83 ? -6.301 4.260 11.229 1.00 90.12 83 SER A C 1
ATOM 682 O O . SER A 1 83 ? -7.160 4.319 12.112 1.00 90.12 83 SER A O 1
ATOM 684 N N . PHE A 1 84 ? -5.793 3.099 10.806 1.00 88.81 84 PHE A N 1
ATOM 685 C CA . PHE A 1 84 ? -6.180 1.805 11.358 1.00 88.81 84 PHE A CA 1
ATOM 686 C C . PHE A 1 84 ? -5.774 1.680 12.829 1.00 88.81 84 PHE A C 1
ATOM 688 O O . PHE A 1 84 ? -6.576 1.251 13.656 1.00 88.81 84 PHE A O 1
ATOM 695 N N . SER A 1 85 ? -4.558 2.105 13.184 1.00 86.88 85 SER A N 1
ATOM 696 C CA . SER A 1 85 ? -4.072 2.080 14.569 1.00 86.88 85 SER A CA 1
ATOM 697 C C . SER A 1 85 ? -5.002 2.845 15.509 1.00 86.88 85 SER A C 1
ATOM 699 O O . SER A 1 85 ? -5.344 2.350 16.585 1.00 86.88 85 SER A O 1
ATOM 701 N N . LYS A 1 86 ? -5.474 4.021 15.077 1.00 87.12 86 LYS A N 1
ATOM 702 C CA . LYS A 1 86 ? -6.464 4.811 15.816 1.00 87.12 86 LYS A CA 1
ATOM 703 C C . LYS A 1 86 ? -7.808 4.087 15.930 1.00 87.12 86 LYS A C 1
ATOM 705 O O . LYS A 1 86 ? -8.320 3.936 17.034 1.00 87.12 86 LYS A O 1
ATOM 710 N N . LEU A 1 87 ? -8.337 3.563 14.819 1.00 83.19 87 LEU A N 1
ATOM 711 C CA . LEU A 1 87 ? -9.577 2.775 14.818 1.00 83.19 87 LEU A CA 1
ATOM 712 C C . LEU A 1 87 ? -9.503 1.584 15.787 1.00 83.19 87 LEU A C 1
ATOM 714 O O . LEU A 1 87 ? -10.468 1.280 16.490 1.00 83.19 87 LEU A O 1
ATOM 718 N N . TYR A 1 88 ? -8.361 0.899 15.819 1.00 78.19 88 TYR A N 1
ATOM 719 C CA . TYR A 1 88 ? -8.137 -0.242 16.694 1.00 78.19 88 TYR A CA 1
ATOM 720 C C . TYR A 1 88 ? -8.081 0.168 18.172 1.00 78.19 88 TYR A C 1
ATOM 722 O O . TYR A 1 88 ? -8.655 -0.526 19.013 1.00 78.19 88 TYR A O 1
ATOM 730 N N . GLN A 1 89 ? -7.439 1.295 18.500 1.00 78.19 89 GLN A N 1
ATOM 731 C CA . GLN A 1 89 ? -7.447 1.858 19.856 1.00 78.19 89 GLN A CA 1
ATOM 732 C C . GLN A 1 89 ? -8.874 2.202 20.305 1.00 78.19 89 GLN A C 1
ATOM 734 O O . GLN A 1 89 ? -9.283 1.764 21.381 1.00 78.19 89 GLN A O 1
ATOM 739 N N . ASP A 1 90 ? -9.657 2.867 19.453 1.00 75.00 90 ASP A N 1
ATOM 740 C CA . ASP A 1 90 ? -11.060 3.201 19.728 1.00 75.00 90 ASP A CA 1
ATOM 741 C C . ASP A 1 90 ? -11.896 1.927 19.969 1.00 75.00 90 ASP A C 1
ATOM 743 O O . ASP A 1 90 ? -12.607 1.810 20.967 1.00 75.00 90 ASP A O 1
ATOM 747 N N . LYS A 1 91 ? -11.739 0.901 19.118 1.00 68.94 91 LYS A N 1
ATOM 748 C CA . LYS A 1 91 ? -12.416 -0.398 19.286 1.00 68.94 91 LYS A CA 1
ATOM 749 C C . LYS A 1 91 ? -11.955 -1.175 20.522 1.00 68.94 91 LYS A C 1
ATOM 751 O O . LYS A 1 91 ? -12.746 -1.941 21.073 1.00 68.94 91 LYS A O 1
ATOM 756 N N . ALA A 1 92 ? -10.698 -1.044 20.945 1.00 60.69 92 ALA A N 1
ATOM 757 C CA . ALA A 1 92 ? -10.185 -1.716 22.136 1.00 60.69 92 ALA A CA 1
ATOM 758 C C . ALA A 1 92 ? -10.785 -1.143 23.431 1.00 60.69 92 ALA A C 1
ATOM 760 O O . ALA A 1 92 ? -10.890 -1.879 24.415 1.00 60.69 92 ALA A O 1
ATOM 761 N N . LEU A 1 93 ? -11.217 0.122 23.417 1.00 55.00 93 LEU A N 1
ATOM 762 C CA . LEU A 1 93 ? -11.929 0.768 24.522 1.00 55.00 93 LEU A CA 1
ATOM 763 C C . LEU A 1 93 ? -13.390 0.285 24.637 1.00 55.00 93 LEU A C 1
ATOM 765 O O . LEU A 1 93 ? -13.936 0.236 25.736 1.00 55.00 93 LEU A O 1
ATOM 769 N N . GLU A 1 94 ? -13.999 -0.185 23.543 1.00 59.84 94 GLU A N 1
ATOM 770 C CA . GLU A 1 94 ? -15.384 -0.697 23.485 1.00 59.84 94 GLU A CA 1
ATOM 771 C C . GLU A 1 94 ? -15.536 -2.183 23.912 1.00 59.84 94 GLU A C 1
ATOM 773 O O . GLU A 1 94 ? -16.559 -2.819 23.659 1.00 59.84 94 GLU A O 1
ATOM 778 N N . LYS A 1 95 ? -14.525 -2.779 24.562 1.00 56.50 95 LYS A N 1
ATOM 779 C CA . LYS A 1 95 ? -14.377 -4.229 24.844 1.00 56.50 95 LYS A CA 1
ATOM 780 C C . LYS A 1 95 ? -15.352 -4.864 25.864 1.00 56.50 95 LYS A C 1
ATOM 782 O O . LYS A 1 95 ? -14.973 -5.794 26.578 1.00 56.50 95 LYS A O 1
ATOM 787 N N . LYS A 1 96 ? -16.624 -4.467 25.927 1.00 46.56 96 LYS A N 1
ATOM 788 C CA . LYS A 1 96 ? -17.651 -5.264 26.631 1.00 46.56 96 LYS A CA 1
ATOM 789 C C . LYS A 1 96 ? -18.427 -6.137 25.638 1.00 46.56 96 LYS A C 1
ATOM 791 O O . LYS A 1 96 ? -19.271 -5.639 24.909 1.00 46.56 96 LYS A O 1
ATOM 796 N N . GLY A 1 97 ? -18.159 -7.449 25.651 1.00 55.25 97 GLY A N 1
ATOM 797 C CA . GLY A 1 97 ? -19.063 -8.467 25.085 1.00 55.25 97 GLY A CA 1
ATOM 798 C C . GLY A 1 97 ? -18.707 -9.098 23.729 1.00 55.25 97 GLY A C 1
ATOM 799 O O . GLY A 1 97 ? -19.573 -9.736 23.140 1.00 55.25 97 GLY A O 1
ATOM 800 N N . ARG A 1 98 ? -17.476 -8.967 23.212 1.00 61.78 98 ARG A N 1
ATOM 801 C CA . ARG A 1 98 ? -17.105 -9.568 21.910 1.00 61.78 98 ARG A CA 1
ATOM 802 C C . ARG A 1 98 ? -16.898 -11.090 21.981 1.00 61.78 98 ARG A C 1
ATOM 804 O O . ARG A 1 98 ? -16.267 -11.592 22.911 1.00 61.78 98 ARG A O 1
ATOM 811 N N . GLY A 1 99 ? -17.400 -11.808 20.972 1.00 62.22 99 GLY A N 1
ATOM 812 C CA . GLY A 1 99 ? -17.249 -13.263 20.806 1.00 62.22 99 GLY A CA 1
ATOM 813 C C . GLY A 1 99 ? -15.846 -13.704 20.349 1.00 62.22 99 GLY A C 1
ATOM 814 O O . GLY A 1 99 ? -15.010 -12.883 19.971 1.00 62.22 99 GLY A O 1
ATOM 815 N N . ARG A 1 100 ? -15.571 -15.021 20.369 1.00 62.53 100 ARG A N 1
ATOM 816 C CA . ARG A 1 100 ? -14.237 -15.599 20.065 1.00 62.53 100 ARG A CA 1
ATOM 817 C C . ARG A 1 100 ? -13.722 -15.294 18.652 1.00 62.53 100 ARG A C 1
ATOM 819 O O . ARG A 1 100 ? -12.521 -15.097 18.497 1.00 62.53 100 ARG A O 1
ATOM 826 N N . GLU A 1 101 ? -14.593 -15.238 17.648 1.00 62.31 101 GLU A N 1
ATOM 827 C CA . GLU A 1 101 ? -14.202 -14.968 16.253 1.00 62.31 101 GLU A CA 1
ATOM 828 C C . GLU A 1 101 ? -13.738 -13.523 16.052 1.00 62.31 101 GLU A C 1
ATOM 830 O O . GLU A 1 101 ? -12.665 -13.298 15.497 1.00 62.31 101 GLU A O 1
ATOM 835 N N . GLN A 1 102 ? -14.457 -12.551 16.622 1.00 63.25 102 GLN A N 1
ATOM 836 C CA . GLN A 1 102 ? -14.053 -11.140 16.598 1.00 63.25 102 GLN A CA 1
ATOM 837 C C . GLN A 1 102 ? -12.712 -10.917 17.311 1.00 63.25 102 GLN A C 1
ATOM 839 O O . GLN A 1 102 ? -11.888 -10.132 16.855 1.00 63.25 102 GLN A O 1
ATOM 844 N N . LEU A 1 103 ? -12.445 -11.655 18.395 1.00 65.69 103 LEU A N 1
ATOM 845 C CA . LEU A 1 103 ? -11.149 -11.620 19.082 1.00 65.69 103 LEU A CA 1
ATOM 846 C C . LEU A 1 103 ? -10.010 -12.213 18.236 1.00 65.69 103 LEU A C 1
ATOM 848 O O . LEU A 1 103 ? -8.861 -11.794 18.386 1.00 65.69 103 LEU A O 1
ATOM 852 N N . SER A 1 104 ? -10.303 -13.197 17.381 1.00 70.75 104 SER A N 1
ATOM 853 C CA . SER A 1 104 ? -9.334 -13.775 16.443 1.00 70.75 104 SER A CA 1
ATOM 854 C C . SER A 1 104 ? -9.010 -12.795 15.313 1.00 70.75 104 SER A C 1
ATOM 856 O O . SER A 1 104 ? -7.837 -12.535 15.042 1.00 70.75 104 SER A O 1
ATOM 858 N N . GLN A 1 105 ? -10.038 -12.181 14.723 1.00 72.94 105 GLN A N 1
ATOM 859 C CA . GLN A 1 105 ? -9.885 -11.170 13.677 1.00 72.94 105 GLN A CA 1
ATOM 860 C C . GLN A 1 105 ? -9.135 -9.930 14.188 1.00 72.94 105 GLN A C 1
ATOM 862 O O . GLN A 1 105 ? -8.164 -9.500 13.567 1.00 72.94 105 GLN A O 1
ATOM 867 N N . ASP A 1 106 ? -9.488 -9.424 15.376 1.00 73.06 106 ASP A N 1
ATOM 868 C CA . ASP A 1 106 ? -8.788 -8.305 16.023 1.00 73.06 106 ASP A CA 1
ATOM 869 C C . ASP A 1 106 ? -7.282 -8.603 16.192 1.00 73.06 106 ASP A C 1
ATOM 871 O O . ASP A 1 106 ? -6.443 -7.724 15.984 1.00 73.06 106 ASP A O 1
ATOM 875 N N . LYS A 1 107 ? -6.904 -9.849 16.527 1.00 75.62 107 LYS A N 1
ATOM 876 C CA . LYS A 1 107 ? -5.490 -10.255 16.637 1.00 75.62 107 LYS A CA 1
ATOM 877 C C . LYS A 1 107 ? -4.770 -10.268 15.287 1.00 75.62 107 LYS A C 1
ATOM 879 O O . LYS A 1 107 ? -3.620 -9.829 15.236 1.00 75.62 107 LYS A O 1
ATOM 884 N N . ARG A 1 108 ? -5.407 -10.776 14.224 1.00 77.94 108 ARG A N 1
ATOM 885 C CA . ARG A 1 108 ? -4.817 -10.813 12.872 1.00 77.94 108 ARG A CA 1
ATOM 886 C C . ARG A 1 108 ? -4.581 -9.403 12.347 1.00 77.94 108 ARG A C 1
ATOM 888 O O . ARG A 1 108 ? -3.461 -9.080 11.962 1.00 77.94 108 ARG A O 1
ATOM 895 N N . LEU A 1 109 ? -5.589 -8.542 12.465 1.00 77.56 109 LEU A N 1
ATOM 896 C CA . LEU A 1 109 ? -5.479 -7.143 12.070 1.00 77.56 109 LEU A CA 1
ATOM 897 C C . LEU A 1 109 ? -4.432 -6.395 12.903 1.00 77.56 109 LEU A C 1
ATOM 899 O O . LEU A 1 109 ? -3.598 -5.685 12.350 1.00 77.56 109 LEU A O 1
ATOM 903 N N . LYS A 1 110 ? -4.386 -6.609 14.226 1.00 78.38 110 LYS A N 1
ATOM 904 C CA . LYS A 1 110 ? -3.324 -6.034 15.063 1.00 78.38 110 LYS A CA 1
ATOM 905 C C . LYS A 1 110 ? -1.934 -6.420 14.553 1.00 78.38 110 LYS A C 1
ATOM 907 O O . LYS A 1 110 ? -1.064 -5.564 14.497 1.00 78.38 110 LYS A O 1
ATOM 912 N N . ARG A 1 111 ? -1.713 -7.685 14.189 1.00 80.19 111 ARG A N 1
ATOM 913 C CA . ARG A 1 111 ? -0.410 -8.142 13.688 1.00 80.19 111 ARG A CA 1
ATOM 914 C C . ARG A 1 111 ? -0.030 -7.484 12.359 1.00 80.19 111 ARG A C 1
ATOM 916 O O . ARG A 1 111 ? 1.140 -7.202 12.166 1.00 80.19 111 ARG A O 1
ATOM 923 N N . ALA A 1 112 ? -0.992 -7.239 11.473 1.00 75.06 112 ALA A N 1
ATOM 924 C CA . ALA A 1 112 ? -0.729 -6.635 10.167 1.00 75.06 112 ALA A CA 1
ATOM 925 C C . ALA A 1 112 ? -0.332 -5.147 10.242 1.00 75.06 112 ALA A C 1
ATOM 927 O O . ALA A 1 112 ? 0.440 -4.693 9.405 1.00 75.06 112 ALA A O 1
ATOM 928 N N . TYR A 1 113 ? -0.836 -4.398 11.232 1.00 72.06 113 TYR A N 1
ATOM 929 C CA . TYR A 1 113 ? -0.597 -2.945 11.340 1.00 72.06 113 TYR A CA 1
ATOM 930 C C . TYR A 1 113 ? 0.276 -2.505 12.522 1.00 72.06 113 TYR A C 1
ATOM 932 O O . TYR A 1 113 ? 0.777 -1.385 12.518 1.00 72.06 113 TYR A O 1
ATOM 940 N N . LEU A 1 114 ? 0.400 -3.328 13.565 1.00 71.38 114 LEU A N 1
ATOM 941 C CA . LEU A 1 114 ? 1.093 -2.999 14.822 1.00 71.38 114 LEU A CA 1
ATOM 942 C C . LEU A 1 114 ? 2.133 -4.060 15.226 1.00 71.38 114 LEU A C 1
ATOM 944 O O . LEU A 1 114 ? 2.637 -4.004 16.351 1.00 71.38 114 LEU A O 1
ATOM 948 N N . GLY A 1 115 ? 2.348 -5.073 14.382 1.00 55.69 115 GLY A N 1
ATOM 949 C CA . GLY A 1 115 ? 3.278 -6.181 14.609 1.00 55.69 115 GLY A CA 1
ATOM 950 C C . GLY A 1 115 ? 4.668 -5.917 14.062 1.00 55.69 115 GLY A C 1
ATOM 951 O O . GLY A 1 115 ? 4.787 -5.114 13.114 1.00 55.69 115 GLY A O 1
#

Solvent-accessible surface area (backbone atoms only — not comparable to full-atom values): 6399 Å² total; per-residue (Å²): 125,68,66,64,48,54,52,51,29,49,52,35,50,54,51,49,43,51,50,49,52,52,38,47,52,25,55,76,68,65,38,60,71,58,40,53,55,43,52,54,53,47,53,54,45,47,53,54,33,51,55,36,51,70,73,46,96,60,67,62,66,79,38,67,69,52,31,55,50,50,53,52,40,53,53,49,51,54,52,41,40,54,51,44,52,50,52,50,52,57,54,61,73,63,71,78,82,79,55,75,65,61,56,50,52,53,51,53,54,43,47,76,64,74,99

Foldseek 3Di:
DQVVLLVQLVVLLVVLLVLLVQLVVCLVVVPLVSNVVSLVVNVVSVVSNVVSCVVHPDHLCVDVVSVVSVVSSVVSLVVSLVSNVVSLVVVVVVPDDDDPVVVVSSVVSCVSRVD

Radius of gyration: 16.8 Å; Cα contacts (8 Å, |Δi|>4): 72; chains: 1; bounding box: 36×26×52 Å

Secondary structure (DSSP, 8-state):
-HHHHHHHHHHHHHHHHHHHHHHHHHHHTT-HHHHHHHHHHHHHHHHHHHHHHHT-SS-GGGSHHHHHHHHHH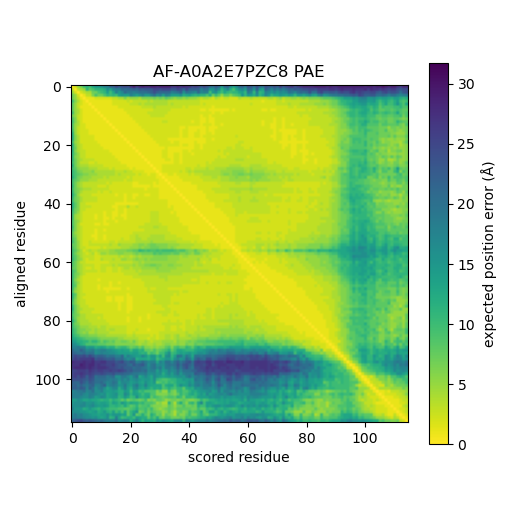HHHHHHHHHHHHHHHHHHHHT-SS--HHHHHHHHHHHHHHH-

pLDDT: mean 86.1, std 13.14, range [46.56, 97.56]